Protein AF-A0A1F8TK81-F1 (afdb_monomer)

Radius of gyration: 17.91 Å; Cα contacts (8 Å, |Δi|>4): 181; chains: 1; bounding box: 62×27×40 Å

Nearest PDB structures (foldseek):
  2mj7-assembly1_A  TM=5.000E-01  e=1.122E-01  Homo sapiens
  2qre-assembly3_A  TM=4.067E-01  e=5.186E-02  Schizosaccharomyces pombe
  2qpv-assembly1_A  TM=3.458E-01  e=1.726E+00  Agrobacterium fabrum str. C58
  2idj-assembly1_C  TM=3.986E-01  e=9.663E+00  Rattus norvegicus

Solvent-accessible surface area (backbone atoms only — not comparable to full-atom values): 7593 Å² total; per-residue (Å²): 132,87,78,62,40,48,30,79,37,50,40,66,65,53,48,51,53,50,48,52,59,38,44,76,73,72,34,49,71,44,81,79,44,45,46,60,62,50,36,77,73,62,79,63,90,61,96,50,93,38,56,98,44,98,75,46,46,68,36,42,35,35,33,35,40,34,62,101,85,56,87,55,41,37,35,39,36,43,14,48,87,42,33,18,37,36,45,76,34,76,93,72,69,55,74,68,52,48,53,50,50,51,51,53,51,51,56,49,50,74,63,39,47,76,78,78,78,78,78,76,76,72,79,81,76,81,82,127

pLDDT: mean 80.68, std 15.53, range [39.69, 96.69]

Structure (mmCIF, N/CA/C/O backbone):
data_AF-A0A1F8TK81-F1
#
_entry.id   AF-A0A1F8TK81-F1
#
loop_
_atom_site.group_PDB
_atom_site.id
_atom_site.type_symbol
_atom_site.label_atom_id
_atom_site.label_alt_id
_atom_site.label_comp_id
_atom_site.label_asym_id
_atom_site.label_entity_id
_atom_site.label_seq_id
_atom_site.pdbx_PDB_ins_code
_atom_site.Cartn_x
_atom_site.Cartn_y
_atom_site.Cartn_z
_atom_site.occupancy
_atom_site.B_iso_or_equiv
_atom_site.auth_seq_id
_atom_site.auth_comp_id
_atom_site.auth_asym_id
_atom_site.auth_atom_id
_atom_site.pdbx_PDB_model_num
ATOM 1 N N . MET A 1 1 ? -2.476 20.360 1.435 1.00 52.88 1 MET A N 1
ATOM 2 C CA . MET A 1 1 ? -2.403 18.985 0.889 1.00 52.88 1 MET A CA 1
ATOM 3 C C . MET A 1 1 ? -1.255 18.270 1.589 1.00 52.88 1 MET A C 1
ATOM 5 O O . MET A 1 1 ? -0.160 18.801 1.548 1.00 52.88 1 MET A O 1
ATOM 9 N N . GLN A 1 2 ? -1.478 17.144 2.273 1.00 61.97 2 GLN A N 1
ATOM 10 C CA . GLN A 1 2 ? -0.381 16.399 2.917 1.00 61.97 2 GLN A CA 1
ATOM 11 C C . GLN A 1 2 ? 0.489 15.705 1.859 1.00 61.97 2 GLN A C 1
ATOM 13 O O . GLN A 1 2 ? -0.051 15.042 0.955 1.00 61.97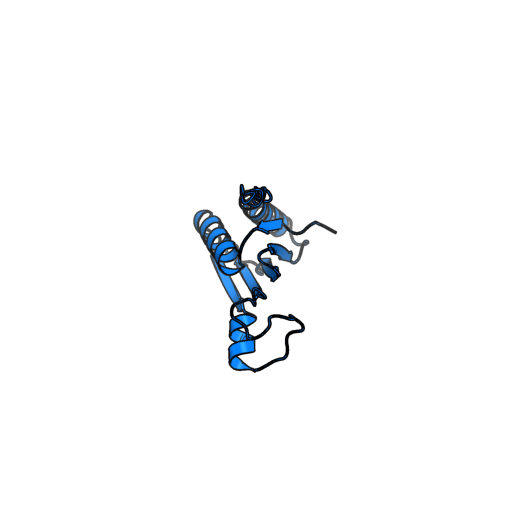 2 GLN A O 1
ATOM 18 N N . GLU A 1 3 ? 1.802 15.890 1.975 1.00 76.62 3 GLU A N 1
ATOM 19 C CA . GLU A 1 3 ? 2.808 15.379 1.045 1.00 76.62 3 GLU A CA 1
ATOM 20 C C . GLU A 1 3 ? 2.825 13.842 1.032 1.00 76.62 3 GLU A C 1
ATOM 22 O O . GLU A 1 3 ? 2.586 13.214 2.066 1.00 76.62 3 GLU A O 1
ATOM 27 N N . PRO A 1 4 ? 3.024 13.213 -0.140 1.00 81.88 4 PRO A N 1
ATOM 28 C CA . PRO A 1 4 ? 3.196 11.768 -0.206 1.00 81.88 4 PRO A CA 1
ATOM 29 C C . PRO A 1 4 ? 4.469 11.370 0.536 1.00 81.88 4 PRO A C 1
ATOM 31 O O . PRO A 1 4 ? 5.468 12.088 0.478 1.00 81.88 4 PRO A O 1
ATOM 34 N N . VAL A 1 5 ? 4.468 10.193 1.154 1.00 89.25 5 VAL A N 1
ATOM 35 C CA . VAL A 1 5 ? 5.733 9.608 1.595 1.00 89.25 5 VAL A CA 1
ATOM 36 C C . VAL A 1 5 ? 6.460 9.085 0.364 1.00 89.25 5 VAL A C 1
ATOM 38 O O . VAL A 1 5 ? 5.888 8.341 -0.433 1.00 89.25 5 VAL A O 1
ATOM 41 N N . VAL A 1 6 ? 7.706 9.519 0.190 1.00 90.81 6 VAL A N 1
ATOM 42 C CA . VAL A 1 6 ? 8.532 9.168 -0.964 1.00 90.81 6 VAL A CA 1
ATOM 43 C C . VAL A 1 6 ? 9.500 8.060 -0.573 1.00 90.81 6 VAL A C 1
ATOM 45 O O . VAL A 1 6 ? 10.249 8.191 0.393 1.00 90.81 6 VAL A O 1
ATOM 48 N N . ILE A 1 7 ? 9.494 6.981 -1.348 1.00 89.31 7 ILE A N 1
ATOM 49 C CA . ILE A 1 7 ? 10.469 5.897 -1.261 1.00 89.31 7 ILE A CA 1
ATOM 50 C C . ILE A 1 7 ? 11.216 5.835 -2.591 1.00 89.31 7 ILE A C 1
ATOM 52 O O . ILE A 1 7 ? 10.605 5.708 -3.651 1.00 89.31 7 ILE A O 1
ATOM 56 N N . TYR A 1 8 ? 12.543 5.919 -2.531 1.00 88.19 8 TYR A N 1
ATOM 57 C CA . TYR A 1 8 ? 13.406 5.685 -3.686 1.00 88.19 8 TYR A CA 1
ATOM 58 C C . TYR A 1 8 ? 13.523 4.177 -3.922 1.00 88.19 8 TYR A C 1
ATOM 60 O O . TYR A 1 8 ? 13.991 3.439 -3.052 1.00 88.19 8 TYR A O 1
ATOM 68 N N . GLY A 1 9 ? 13.054 3.737 -5.083 1.00 86.06 9 GLY A N 1
ATOM 69 C CA . GLY A 1 9 ? 12.949 2.347 -5.503 1.00 86.06 9 GLY A CA 1
ATOM 70 C C . GLY A 1 9 ? 11.602 2.015 -6.154 1.00 86.06 9 GLY A C 1
ATOM 71 O O . GLY A 1 9 ? 10.657 2.813 -6.167 1.00 86.06 9 GLY A O 1
ATOM 72 N N . GLY A 1 10 ? 11.523 0.793 -6.682 1.00 88.62 10 GLY A N 1
ATOM 73 C CA . GLY A 1 10 ? 10.333 0.264 -7.346 1.00 88.62 10 GLY A CA 1
ATOM 74 C C . GLY A 1 10 ? 9.143 0.025 -6.406 1.00 88.62 10 GLY A C 1
ATOM 75 O O . GLY A 1 10 ? 9.312 -0.233 -5.210 1.00 88.62 10 GLY A O 1
ATOM 76 N N . GLY A 1 11 ? 7.936 0.063 -6.978 1.00 89.31 11 GLY A N 1
ATOM 77 C CA . GLY A 1 11 ? 6.670 -0.054 -6.249 1.00 89.31 11 GLY A CA 1
ATOM 78 C C . GLY A 1 11 ? 6.508 -1.368 -5.497 1.00 89.31 11 GLY A C 1
ATOM 79 O O . GLY A 1 11 ? 6.117 -1.348 -4.336 1.00 89.31 11 GLY A O 1
ATOM 80 N N . GLU A 1 12 ? 6.890 -2.496 -6.100 1.00 91.06 12 GLU A N 1
ATOM 81 C CA . GLU A 1 12 ? 6.842 -3.809 -5.441 1.00 91.06 12 GLU A CA 1
ATOM 82 C C . GLU A 1 12 ? 7.671 -3.866 -4.158 1.00 91.06 12 GLU A C 1
ATOM 84 O O . GLU A 1 12 ? 7.173 -4.282 -3.116 1.00 91.06 12 GLU A O 1
ATOM 89 N N . ALA A 1 13 ? 8.922 -3.403 -4.202 1.00 90.50 13 ALA A N 1
ATOM 90 C CA . ALA A 1 13 ? 9.789 -3.410 -3.028 1.00 90.50 13 ALA A CA 1
ATOM 91 C C . ALA A 1 13 ? 9.227 -2.508 -1.916 1.00 90.50 13 ALA A C 1
ATOM 93 O O . ALA A 1 13 ? 9.239 -2.885 -0.743 1.00 90.50 13 ALA A O 1
ATOM 94 N N . ALA A 1 14 ? 8.694 -1.340 -2.288 1.00 92.62 14 ALA A N 1
ATOM 95 C CA . ALA A 1 14 ? 8.042 -0.424 -1.358 1.00 92.62 14 ALA A CA 1
ATOM 96 C C . ALA A 1 14 ? 6.780 -1.042 -0.729 1.00 92.62 14 ALA A C 1
ATOM 98 O O . ALA A 1 14 ? 6.615 -1.003 0.490 1.00 92.62 14 ALA A O 1
ATOM 99 N N . VAL A 1 15 ? 5.916 -1.657 -1.539 1.00 94.44 15 VAL A N 1
ATOM 100 C CA . VAL A 1 15 ? 4.682 -2.311 -1.084 1.00 94.44 15 VAL A CA 1
ATOM 101 C C . VAL A 1 15 ? 4.980 -3.532 -0.221 1.00 94.44 15 VAL A C 1
ATOM 103 O O . VAL A 1 15 ? 4.318 -3.716 0.798 1.00 94.44 15 VAL A O 1
ATOM 106 N N . GLN A 1 16 ? 5.989 -4.331 -0.563 1.00 94.69 16 GLN A N 1
ATOM 107 C CA . GLN A 1 16 ? 6.400 -5.486 0.232 1.00 94.69 16 GLN A CA 1
ATOM 108 C C . GLN A 1 16 ? 6.919 -5.063 1.609 1.00 94.69 16 GLN A C 1
ATOM 110 O O . GLN A 1 16 ? 6.526 -5.643 2.625 1.00 94.69 16 GLN A O 1
ATOM 115 N N . ALA A 1 17 ? 7.771 -4.034 1.659 1.00 93.88 17 ALA A N 1
ATOM 116 C CA . ALA A 1 17 ? 8.285 -3.492 2.913 1.00 93.88 17 ALA A CA 1
ATOM 117 C C . ALA A 1 17 ? 7.152 -2.930 3.783 1.00 93.88 17 ALA A C 1
ATOM 119 O O . ALA A 1 17 ? 7.086 -3.225 4.976 1.00 93.88 17 ALA A O 1
ATOM 120 N N . LEU A 1 18 ? 6.227 -2.187 3.170 1.00 95.19 18 LEU A N 1
ATOM 121 C CA . LEU A 1 18 ? 5.065 -1.632 3.855 1.00 95.19 18 LEU A CA 1
ATOM 122 C C . LEU A 1 18 ? 4.137 -2.712 4.404 1.00 95.19 18 LEU A C 1
ATOM 124 O O . LEU A 1 18 ? 3.803 -2.687 5.584 1.00 95.19 18 LEU A O 1
ATOM 128 N N . THR A 1 19 ? 3.763 -3.675 3.568 1.00 95.81 19 THR A N 1
ATOM 129 C CA . THR A 1 19 ? 2.897 -4.797 3.952 1.00 95.81 19 THR A CA 1
ATOM 130 C C . THR A 1 19 ? 3.516 -5.576 5.107 1.00 95.81 19 THR A C 1
ATOM 132 O O . THR A 1 19 ? 2.847 -5.867 6.091 1.00 95.81 19 THR A O 1
ATOM 135 N N . SER A 1 20 ? 4.822 -5.843 5.038 1.00 95.62 20 SER A N 1
ATOM 136 C CA . SER A 1 20 ? 5.540 -6.546 6.104 1.00 95.62 20 SER A CA 1
ATOM 137 C C . SER A 1 20 ? 5.539 -5.763 7.420 1.00 95.62 20 SER A C 1
ATOM 139 O O . SER A 1 20 ? 5.293 -6.349 8.471 1.00 95.62 20 SER A O 1
ATOM 141 N N . ALA A 1 21 ? 5.792 -4.451 7.375 1.00 95.06 21 ALA A N 1
ATOM 142 C CA . ALA A 1 21 ? 5.808 -3.600 8.564 1.00 95.06 21 ALA A CA 1
ATOM 143 C C . ALA A 1 21 ? 4.419 -3.472 9.212 1.00 95.06 21 ALA A C 1
ATOM 145 O O . ALA A 1 21 ? 4.305 -3.505 10.434 1.00 95.06 21 ALA A O 1
ATOM 146 N N . LEU A 1 22 ? 3.366 -3.367 8.400 1.00 94.81 22 LEU A N 1
ATOM 147 C CA . LEU A 1 22 ? 1.983 -3.288 8.868 1.00 94.81 22 LEU A CA 1
ATOM 148 C C . LEU A 1 22 ? 1.491 -4.620 9.447 1.00 94.81 22 LEU A C 1
ATOM 150 O O . LEU A 1 22 ? 0.944 -4.638 10.547 1.00 94.81 22 LEU A O 1
ATOM 154 N N . ASN A 1 23 ? 1.772 -5.743 8.783 1.00 94.94 23 ASN A N 1
ATOM 155 C CA . ASN A 1 23 ? 1.411 -7.068 9.293 1.00 94.94 23 ASN A CA 1
ATOM 156 C C . ASN A 1 23 ? 2.084 -7.364 10.647 1.00 94.94 23 ASN A C 1
ATOM 158 O O . ASN A 1 23 ? 1.473 -7.973 11.520 1.00 94.94 23 ASN A O 1
ATOM 162 N N . GLN A 1 24 ? 3.321 -6.894 10.865 1.00 94.94 24 GLN A N 1
ATOM 163 C CA . GLN A 1 24 ? 4.005 -7.001 12.165 1.00 94.94 24 GLN A CA 1
ATOM 164 C C . GLN A 1 24 ? 3.312 -6.207 13.285 1.00 94.94 24 GLN A C 1
ATOM 166 O O . GLN A 1 24 ? 3.498 -6.520 14.457 1.00 94.94 24 GLN A O 1
ATOM 171 N N . GLN A 1 25 ? 2.508 -5.201 12.936 1.00 93.50 25 GLN A N 1
ATOM 172 C CA . GLN A 1 25 ? 1.682 -4.423 13.864 1.00 93.50 25 GLN A CA 1
ATOM 173 C C . GLN A 1 25 ? 0.267 -5.007 14.021 1.00 93.50 25 GLN A C 1
ATOM 175 O O . GLN A 1 25 ? -0.575 -4.389 14.666 1.00 93.50 25 GLN A O 1
ATOM 180 N N . GLY A 1 26 ? -0.006 -6.176 13.429 1.00 93.56 26 GLY A N 1
ATOM 181 C CA . GLY A 1 26 ? -1.327 -6.810 13.435 1.00 93.56 26 GLY A CA 1
ATOM 182 C C . GLY A 1 26 ? -2.313 -6.219 12.425 1.00 93.56 26 GLY A C 1
ATOM 183 O O . GLY A 1 26 ? -3.471 -6.618 12.410 1.00 93.56 26 GLY A O 1
ATOM 184 N N . VAL A 1 27 ? -1.878 -5.292 11.567 1.00 94.25 27 VAL A N 1
ATOM 185 C CA . VAL A 1 27 ? -2.735 -4.697 10.534 1.00 94.25 27 VAL A CA 1
ATOM 186 C C . VAL A 1 27 ? -2.877 -5.670 9.372 1.00 94.25 27 VAL A C 1
ATOM 188 O O . VAL A 1 27 ? -1.875 -6.089 8.797 1.00 94.25 27 VAL A O 1
ATOM 191 N N . HIS A 1 28 ? -4.110 -5.987 8.979 1.00 94.25 28 HIS A N 1
ATOM 192 C CA . HIS A 1 28 ? -4.361 -6.830 7.814 1.00 94.25 28 HIS A CA 1
ATOM 193 C C . HIS A 1 28 ? -4.347 -5.992 6.529 1.00 94.25 28 HIS A C 1
ATOM 195 O O . HIS A 1 28 ? -5.143 -5.064 6.371 1.00 94.25 28 HIS A O 1
ATOM 201 N N . VAL A 1 29 ? -3.442 -6.318 5.600 1.00 95.31 29 VAL A N 1
ATOM 202 C CA . VAL A 1 29 ? -3.264 -5.585 4.337 1.00 95.31 29 VAL A CA 1
ATOM 203 C C . VAL A 1 29 ? -3.612 -6.467 3.140 1.00 95.31 29 VAL A C 1
ATOM 205 O O . VAL A 1 29 ? -3.005 -7.515 2.931 1.00 95.31 29 VAL A O 1
ATOM 208 N N . LEU A 1 30 ? -4.544 -6.003 2.308 1.00 94.81 30 LEU A N 1
ATOM 209 C CA . LEU A 1 30 ? -4.970 -6.666 1.075 1.00 94.81 30 LEU A CA 1
ATOM 210 C C . LEU A 1 30 ? -4.598 -5.822 -0.149 1.00 94.81 30 LEU A C 1
ATOM 212 O O . LEU A 1 30 ? -4.940 -4.645 -0.213 1.00 94.81 30 LEU A O 1
ATOM 216 N N . ARG A 1 31 ? -3.957 -6.416 -1.162 1.00 94.94 31 ARG A N 1
ATOM 217 C CA . ARG A 1 31 ? -3.785 -5.774 -2.476 1.00 94.94 31 ARG A CA 1
ATOM 218 C C . ARG A 1 31 ? -5.089 -5.901 -3.264 1.00 94.94 31 ARG A C 1
ATOM 220 O O . ARG A 1 31 ? -5.480 -7.009 -3.612 1.00 94.94 31 ARG A O 1
ATOM 227 N N . SER A 1 32 ? -5.751 -4.777 -3.535 1.00 92.56 32 SER A N 1
ATOM 228 C CA . SER A 1 32 ? -7.040 -4.749 -4.242 1.00 92.56 32 SER A CA 1
ATOM 229 C C . SER A 1 32 ? -6.918 -4.398 -5.722 1.00 92.56 32 SER A C 1
ATOM 231 O O . SER A 1 32 ? -7.801 -4.747 -6.499 1.00 92.56 32 SER A O 1
ATOM 233 N N . PHE A 1 33 ? -5.835 -3.726 -6.124 1.00 90.56 33 PHE A N 1
ATOM 234 C CA . PHE A 1 33 ? -5.582 -3.379 -7.521 1.00 90.56 33 PHE A CA 1
ATOM 235 C C . PHE A 1 33 ? -4.085 -3.289 -7.822 1.00 90.56 33 PHE A C 1
ATOM 237 O O . PHE A 1 33 ? -3.301 -2.829 -6.988 1.00 90.56 33 PHE A O 1
ATOM 244 N N . ASP A 1 34 ? -3.712 -3.681 -9.039 1.00 83.38 34 ASP A N 1
ATOM 245 C CA . ASP A 1 34 ? -2.367 -3.549 -9.592 1.00 83.38 34 ASP A CA 1
ATOM 246 C C . ASP A 1 34 ? -2.449 -3.214 -11.085 1.00 83.38 34 ASP A C 1
ATOM 248 O O . ASP A 1 34 ? -2.870 -4.039 -11.898 1.00 83.38 34 ASP A O 1
ATOM 252 N N . LEU A 1 35 ? -2.024 -2.004 -11.451 1.00 77.31 35 LEU A N 1
ATOM 253 C CA . LEU A 1 35 ? -2.068 -1.523 -12.829 1.00 77.31 35 LEU A CA 1
ATOM 254 C C . LEU A 1 35 ? -1.235 -2.380 -13.781 1.00 77.31 35 LEU A C 1
ATOM 256 O O . LEU A 1 35 ? -1.622 -2.544 -14.929 1.00 77.31 35 LEU A O 1
ATOM 260 N N . ARG A 1 36 ? -0.103 -2.939 -13.338 1.00 77.81 36 ARG A N 1
ATOM 261 C CA . ARG A 1 36 ? 0.709 -3.783 -14.224 1.00 77.81 36 ARG A CA 1
ATOM 262 C C . ARG A 1 36 ? -0.024 -5.071 -14.566 1.00 77.81 36 ARG A C 1
ATOM 264 O O . ARG A 1 36 ? 0.014 -5.490 -15.716 1.00 77.81 36 ARG A O 1
ATOM 271 N N . GLN A 1 37 ? -0.711 -5.665 -13.590 1.00 74.88 37 GLN A N 1
ATOM 272 C CA . GLN A 1 37 ? -1.546 -6.842 -13.836 1.00 74.88 37 GLN A CA 1
ATOM 273 C C . GLN A 1 37 ? -2.763 -6.496 -14.701 1.00 74.88 37 GLN A C 1
ATOM 275 O O . GLN A 1 37 ? -3.093 -7.260 -15.602 1.00 74.88 37 GLN A O 1
ATOM 280 N N . ALA A 1 38 ? -3.393 -5.339 -14.468 1.00 73.62 38 ALA A N 1
ATOM 281 C CA . ALA A 1 38 ? -4.536 -4.882 -15.255 1.00 73.62 38 ALA A CA 1
ATOM 282 C C . ALA A 1 38 ? -4.162 -4.591 -16.719 1.00 73.62 38 ALA A C 1
ATOM 284 O O . ALA A 1 38 ? -4.824 -5.098 -17.617 1.00 73.62 38 ALA A O 1
ATOM 285 N N . ILE A 1 39 ? -3.073 -3.856 -16.978 1.00 71.25 39 ILE A N 1
ATOM 286 C CA . ILE A 1 39 ? -2.595 -3.588 -18.346 1.00 71.25 39 ILE A CA 1
ATOM 287 C C . ILE A 1 39 ? -2.193 -4.890 -19.040 1.00 71.25 39 ILE A C 1
ATOM 289 O O . ILE A 1 39 ? -2.582 -5.102 -20.182 1.00 71.25 39 ILE A O 1
ATOM 293 N N . ALA A 1 40 ? -1.484 -5.796 -18.356 1.00 69.38 40 ALA A N 1
ATOM 294 C CA . ALA A 1 40 ? -1.137 -7.101 -18.927 1.00 69.38 40 ALA A CA 1
ATOM 295 C C . ALA A 1 40 ? -2.368 -7.937 -19.327 1.00 69.38 40 ALA A C 1
ATOM 297 O O . ALA A 1 40 ? -2.250 -8.835 -20.155 1.00 69.38 40 ALA A O 1
ATOM 298 N N . ALA A 1 41 ? -3.536 -7.656 -18.742 1.00 67.50 41 ALA A N 1
ATOM 299 C CA . ALA A 1 41 ? -4.797 -8.297 -19.089 1.00 67.50 41 ALA A CA 1
ATOM 300 C C . ALA A 1 41 ? -5.602 -7.547 -20.172 1.00 67.50 41 ALA A C 1
ATOM 302 O O . ALA A 1 41 ? -6.530 -8.138 -20.726 1.00 67.50 41 ALA A O 1
ATOM 303 N N . HIS A 1 42 ? -5.289 -6.275 -20.464 1.00 62.38 42 HIS A N 1
ATOM 304 C CA . HIS A 1 42 ? -6.169 -5.384 -21.236 1.00 62.38 42 HIS A CA 1
ATOM 305 C C . HIS A 1 42 ? -5.494 -4.510 -22.315 1.00 62.38 42 HIS A C 1
ATOM 307 O O . HIS A 1 42 ? -6.211 -3.763 -22.973 1.00 62.38 42 HIS A O 1
ATOM 313 N N . ASP A 1 43 ? -4.178 -4.617 -22.546 1.00 58.03 43 ASP A N 1
ATOM 314 C CA . ASP A 1 43 ? -3.437 -3.913 -23.619 1.00 58.03 43 ASP A CA 1
ATOM 315 C C . ASP A 1 43 ? -3.745 -2.396 -23.712 1.00 58.03 43 ASP A C 1
ATOM 317 O O . ASP A 1 43 ? -3.906 -1.833 -24.794 1.00 58.03 43 ASP A O 1
ATOM 321 N N . GLU A 1 44 ? -3.849 -1.705 -22.571 1.00 60.62 44 GLU A N 1
ATOM 322 C CA . GLU A 1 44 ? -4.113 -0.259 -22.541 1.00 60.62 44 GLU A CA 1
ATOM 323 C C . GLU A 1 44 ? -2.837 0.590 -22.690 1.00 60.62 44 GLU A C 1
ATOM 325 O O . GLU A 1 44 ? -1.792 0.300 -22.101 1.00 60.62 44 GLU A O 1
ATOM 330 N N . GLU A 1 45 ? -2.947 1.698 -23.434 1.00 58.34 45 GLU A N 1
ATOM 331 C CA . GLU A 1 45 ? -1.873 2.673 -23.649 1.00 58.34 45 GLU A CA 1
ATOM 332 C C . GLU A 1 45 ? -1.600 3.501 -22.382 1.00 58.34 45 GLU A C 1
ATOM 334 O O . GLU A 1 45 ? -2.412 4.306 -21.927 1.00 58.34 45 GLU A O 1
ATOM 339 N N . CYS A 1 46 ? -0.410 3.327 -21.809 1.00 62.81 46 CYS A N 1
ATOM 340 C CA . CYS A 1 46 ? 0.132 4.200 -20.774 1.00 62.81 46 CYS A CA 1
ATOM 341 C C . CYS A 1 46 ? 1.068 5.238 -21.413 1.00 62.81 46 CYS A C 1
ATOM 343 O O . CYS A 1 46 ? 2.020 4.855 -22.089 1.00 62.81 46 CYS A O 1
ATOM 345 N N . ASP A 1 47 ? 0.897 6.530 -21.098 1.00 68.44 47 ASP A N 1
ATOM 346 C CA . ASP A 1 47 ? 1.738 7.658 -21.571 1.00 68.44 47 ASP A CA 1
ATOM 347 C C . ASP A 1 47 ? 3.208 7.628 -21.079 1.00 68.44 47 ASP A C 1
ATOM 349 O O . ASP A 1 47 ? 3.934 8.629 -21.093 1.00 68.44 47 ASP A O 1
ATOM 353 N N . CYS A 1 48 ? 3.681 6.491 -20.571 1.00 69.75 48 CYS A N 1
ATOM 354 C CA . CYS A 1 48 ? 5.077 6.315 -20.216 1.00 69.75 48 CYS A CA 1
ATOM 355 C C . CYS A 1 48 ? 5.910 6.150 -21.499 1.00 69.75 48 CYS A C 1
ATOM 357 O O . CYS A 1 48 ? 5.680 5.204 -22.248 1.00 69.75 48 CYS A O 1
ATOM 359 N N . PRO A 1 49 ? 6.946 6.978 -21.738 1.00 70.62 49 PRO A N 1
ATOM 360 C CA . PRO A 1 49 ? 7.767 6.871 -22.950 1.00 70.62 49 PRO A CA 1
ATOM 361 C C . PRO A 1 49 ? 8.561 5.558 -23.023 1.00 70.62 49 PRO A C 1
ATOM 363 O O . PRO A 1 49 ? 9.064 5.194 -24.079 1.00 70.62 49 PRO A O 1
ATOM 366 N N . TYR A 1 50 ? 8.680 4.853 -21.895 1.00 74.50 50 TYR A N 1
ATOM 367 C CA . TYR A 1 50 ? 9.325 3.549 -21.796 1.00 74.50 50 TYR A CA 1
ATOM 368 C C . TYR A 1 50 ? 8.320 2.395 -21.732 1.00 74.50 50 TYR A C 1
ATOM 370 O O . TYR A 1 50 ? 8.745 1.263 -21.495 1.00 74.50 50 TYR A O 1
ATOM 378 N N . HIS A 1 51 ? 7.015 2.652 -21.878 1.00 72.19 51 HIS A N 1
ATOM 379 C CA . HIS A 1 51 ? 5.978 1.630 -21.763 1.00 72.19 51 HIS A CA 1
ATOM 380 C C . HIS A 1 51 ? 6.243 0.444 -22.702 1.00 72.19 51 HIS A C 1
ATOM 382 O O . HIS A 1 51 ? 6.736 0.620 -23.812 1.00 72.19 51 HIS A O 1
ATOM 388 N N . GLY A 1 52 ? 5.992 -0.776 -22.221 1.00 66.00 52 GLY A N 1
ATOM 389 C CA . GLY A 1 52 ? 6.292 -2.010 -22.958 1.00 66.00 52 GLY A CA 1
ATOM 390 C C . GLY A 1 52 ? 7.779 -2.397 -23.035 1.00 66.00 52 GLY A C 1
ATOM 391 O O . GLY A 1 52 ? 8.089 -3.500 -23.475 1.00 66.00 52 GLY A O 1
ATOM 392 N N . SER A 1 53 ? 8.709 -1.548 -22.577 1.00 75.69 53 SER A N 1
ATOM 393 C CA . SER A 1 53 ? 10.141 -1.877 -22.510 1.00 75.69 53 SER A CA 1
ATOM 394 C C . SER A 1 53 ? 10.578 -2.341 -21.118 1.00 75.69 53 SER A C 1
ATOM 396 O O . SER A 1 53 ? 9.919 -2.072 -20.110 1.00 75.69 53 SER A O 1
ATOM 398 N N . ILE A 1 54 ? 11.770 -2.941 -21.045 1.00 68.25 54 ILE A N 1
ATOM 399 C CA . ILE A 1 54 ? 12.432 -3.304 -19.780 1.00 68.25 54 ILE A CA 1
ATOM 400 C C . ILE A 1 54 ? 12.716 -2.096 -18.867 1.00 68.25 54 ILE A C 1
ATOM 402 O O . ILE A 1 54 ? 12.984 -2.272 -17.683 1.00 68.25 54 ILE A O 1
ATOM 406 N N . HIS A 1 55 ? 12.651 -0.872 -19.402 1.00 72.69 55 HIS A N 1
ATOM 407 C CA . HIS A 1 55 ? 12.875 0.369 -18.661 1.00 72.69 55 HIS A CA 1
ATOM 408 C C . HIS A 1 55 ? 11.580 0.954 -18.068 1.00 72.69 55 HIS A C 1
ATOM 410 O O . HIS A 1 55 ? 11.622 1.966 -17.364 1.00 72.69 55 HIS A O 1
ATOM 416 N N . CYS A 1 56 ? 10.414 0.343 -18.322 1.00 77.00 56 CYS A N 1
ATOM 417 C CA . CYS A 1 56 ? 9.149 0.799 -17.754 1.00 77.00 56 CYS A CA 1
ATOM 418 C C . CYS A 1 56 ? 9.053 0.488 -16.254 1.00 77.00 56 CYS A C 1
ATOM 420 O O . CYS A 1 56 ? 8.798 -0.641 -15.831 1.00 77.00 56 CYS A O 1
ATOM 422 N N . THR A 1 57 ? 9.149 1.522 -15.424 1.00 79.12 57 THR A N 1
ATOM 423 C CA . THR A 1 57 ? 8.976 1.402 -13.966 1.00 79.12 57 THR A CA 1
ATOM 424 C C . THR A 1 57 ? 7.587 1.829 -13.482 1.00 79.12 57 THR A C 1
ATOM 426 O O . THR A 1 57 ? 7.336 1.834 -12.279 1.00 79.12 57 THR A O 1
ATOM 429 N N . CYS A 1 58 ? 6.666 2.154 -14.400 1.00 83.12 58 CYS A N 1
ATOM 430 C CA . CYS A 1 58 ? 5.312 2.587 -14.060 1.00 83.12 58 CYS A CA 1
ATOM 431 C C . CYS A 1 58 ? 4.539 1.487 -13.336 1.00 83.12 58 CYS A C 1
ATOM 433 O O . CYS A 1 58 ? 4.419 0.361 -13.827 1.00 83.12 58 CYS A O 1
ATOM 435 N N . GLN A 1 59 ? 4.014 1.832 -12.163 1.00 86.44 59 GLN A N 1
ATOM 436 C CA . GLN A 1 59 ? 3.169 0.955 -11.368 1.00 86.44 59 GLN A CA 1
ATOM 437 C C . GLN A 1 59 ? 2.181 1.788 -10.555 1.00 86.44 59 GLN A C 1
ATOM 439 O O . GLN A 1 59 ? 2.535 2.835 -10.015 1.00 86.44 59 GLN A O 1
ATOM 444 N N . TYR A 1 60 ? 0.948 1.305 -10.450 1.00 89.94 60 TYR A N 1
ATOM 445 C CA . TYR A 1 60 ? -0.041 1.843 -9.530 1.00 89.94 60 TYR A CA 1
ATOM 446 C C . TYR A 1 60 ? -0.682 0.681 -8.784 1.00 89.94 60 TYR A C 1
ATOM 448 O O . TYR A 1 60 ? -1.364 -0.144 -9.387 1.00 89.94 60 TYR A O 1
ATOM 456 N N . ILE A 1 61 ? -0.411 0.594 -7.487 1.00 94.62 61 ILE A N 1
ATOM 457 C CA . ILE A 1 61 ? -0.966 -0.432 -6.606 1.00 94.62 61 ILE A CA 1
ATOM 458 C C . ILE A 1 61 ? -1.911 0.235 -5.616 1.00 94.62 61 ILE A C 1
ATOM 460 O O . ILE A 1 61 ? -1.592 1.281 -5.045 1.00 94.62 61 ILE A O 1
ATOM 464 N N . VAL A 1 62 ? -3.051 -0.408 -5.380 1.00 95.31 62 VAL A N 1
ATOM 465 C CA . VAL A 1 62 ? -3.969 -0.064 -4.296 1.00 95.31 62 VAL A CA 1
ATOM 466 C C . VAL A 1 62 ? -3.940 -1.176 -3.258 1.00 95.31 62 VAL A C 1
ATOM 468 O O . VAL A 1 62 ? -4.118 -2.355 -3.575 1.00 95.31 62 VAL A O 1
ATOM 471 N N . LEU A 1 63 ? -3.710 -0.783 -2.011 1.00 96.69 63 LEU A N 1
ATOM 472 C CA . LEU A 1 63 ? -3.811 -1.632 -0.836 1.00 96.69 63 LEU A CA 1
ATOM 473 C C . LEU A 1 63 ? -4.995 -1.177 0.016 1.00 96.69 63 LEU A C 1
ATOM 475 O O . LEU A 1 63 ? -5.304 0.013 0.090 1.00 96.69 63 LEU A O 1
ATOM 479 N N . LEU A 1 64 ? -5.616 -2.126 0.697 1.00 95.31 64 LEU A N 1
ATOM 480 C CA . LEU A 1 64 ? -6.632 -1.919 1.715 1.00 95.31 64 LEU A CA 1
ATOM 481 C C . LEU A 1 64 ? -6.040 -2.372 3.046 1.00 95.31 64 LEU A C 1
ATOM 483 O O . LEU A 1 64 ? -5.673 -3.536 3.186 1.00 95.31 64 LEU A O 1
ATOM 487 N N . ALA A 1 65 ? -5.913 -1.449 3.992 1.00 95.00 65 ALA A N 1
ATOM 488 C CA . ALA A 1 65 ? -5.468 -1.725 5.350 1.00 95.00 65 ALA A CA 1
ATOM 489 C C . ALA A 1 65 ? -6.681 -1.735 6.282 1.00 95.00 65 ALA A C 1
ATOM 491 O O . ALA A 1 65 ? -7.410 -0.742 6.357 1.00 95.00 65 ALA A O 1
ATOM 492 N N . TYR A 1 66 ? -6.884 -2.850 6.972 1.00 92.81 66 TYR A N 1
ATOM 493 C CA . TYR A 1 66 ? -8.009 -3.074 7.871 1.00 92.81 66 TYR A CA 1
ATOM 494 C C . TYR A 1 66 ? -7.563 -2.984 9.330 1.00 92.81 66 TYR A C 1
ATOM 496 O O . TYR A 1 66 ? -6.506 -3.511 9.692 1.00 92.81 66 TYR A O 1
ATOM 504 N N . ASP A 1 67 ? -8.395 -2.338 10.145 1.00 84.56 67 ASP A N 1
ATOM 505 C CA . ASP A 1 67 ? -8.500 -2.628 11.573 1.00 84.56 67 ASP A CA 1
ATOM 506 C C . ASP A 1 67 ? -9.691 -3.577 11.805 1.00 84.56 67 ASP A C 1
ATOM 508 O O . ASP A 1 67 ? -10.467 -3.824 10.880 1.00 84.56 67 ASP A O 1
ATOM 512 N N . ASP A 1 68 ? -9.790 -4.147 13.007 1.00 74.50 68 ASP A N 1
ATOM 513 C CA . ASP A 1 68 ? -10.597 -5.335 13.326 1.00 74.50 68 ASP A CA 1
ATOM 514 C C . ASP A 1 68 ? -12.091 -5.303 12.932 1.00 74.50 68 ASP A C 1
ATOM 516 O O . ASP A 1 68 ? -12.698 -6.363 13.009 1.00 74.50 68 ASP A O 1
ATOM 520 N N . ASP A 1 69 ? -12.699 -4.175 12.514 1.00 63.4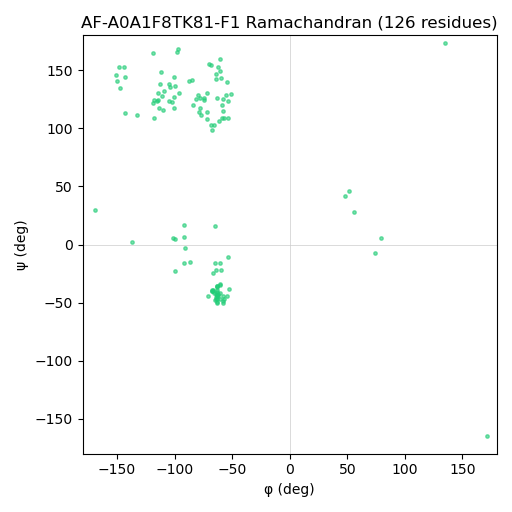1 69 ASP A N 1
ATOM 521 C CA . ASP A 1 69 ? -14.090 -4.170 11.998 1.00 63.41 69 ASP A CA 1
ATOM 522 C C . ASP A 1 69 ? -14.556 -2.855 11.306 1.00 63.41 69 ASP A C 1
ATOM 524 O O . ASP A 1 69 ? -15.742 -2.510 11.334 1.00 63.41 69 ASP A O 1
ATOM 528 N N . SER A 1 70 ? -13.666 -2.070 10.679 1.00 72.38 70 SER A N 1
ATOM 529 C CA . SER A 1 70 ? -14.064 -0.826 9.984 1.00 72.38 70 SER A CA 1
ATOM 530 C C . SER A 1 70 ? -13.770 -0.806 8.481 1.00 72.38 70 SER A C 1
ATOM 532 O O . SER A 1 70 ? -13.015 -1.620 7.946 1.00 72.38 70 SER A O 1
ATOM 534 N N . ASP A 1 71 ? -14.387 0.154 7.777 1.00 85.00 71 ASP A N 1
ATOM 535 C CA . ASP A 1 71 ? -14.056 0.440 6.380 1.00 85.00 71 ASP A CA 1
ATOM 536 C C . ASP A 1 71 ? -12.539 0.626 6.234 1.00 85.00 71 ASP A C 1
ATOM 538 O O . ASP A 1 71 ? -11.969 1.473 6.942 1.00 85.00 71 ASP A O 1
ATOM 542 N N . PRO A 1 72 ? -11.884 -0.052 5.275 1.00 91.69 72 PRO A N 1
ATOM 543 C CA . PRO A 1 72 ? -10.437 -0.021 5.173 1.00 91.69 72 PRO A CA 1
ATOM 544 C C . PRO A 1 72 ? -9.922 1.393 4.909 1.00 91.69 72 PRO A C 1
ATOM 546 O O . PRO A 1 72 ? -10.578 2.241 4.288 1.00 91.69 72 PRO A O 1
ATOM 549 N N . VAL A 1 73 ? -8.692 1.637 5.346 1.0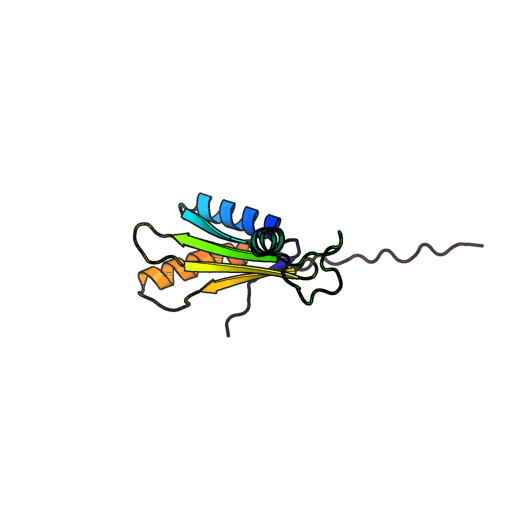0 93.06 73 VAL A N 1
ATOM 550 C CA . VAL A 1 73 ? -7.898 2.742 4.820 1.00 93.06 73 VAL A CA 1
ATOM 551 C C . VAL A 1 73 ? -7.271 2.278 3.515 1.00 93.06 73 VAL A C 1
ATOM 553 O O . VAL A 1 73 ? -6.576 1.267 3.451 1.00 93.06 73 VAL A O 1
ATOM 556 N N . VAL A 1 74 ? -7.502 3.046 2.460 1.00 94.19 74 VAL A N 1
ATOM 557 C CA . VAL A 1 74 ? -6.882 2.845 1.159 1.00 94.19 74 VAL A CA 1
ATOM 558 C C . VAL A 1 74 ? -5.471 3.419 1.193 1.00 94.19 74 VAL A C 1
ATOM 560 O O . VAL A 1 74 ? -5.278 4.588 1.532 1.00 94.19 74 VAL A O 1
ATOM 563 N N . ILE A 1 75 ? -4.488 2.621 0.792 1.00 95.44 75 ILE A N 1
ATOM 564 C CA . ILE A 1 75 ? -3.117 3.069 0.566 1.00 95.44 75 ILE A CA 1
ATOM 565 C C . ILE A 1 75 ? -2.809 2.933 -0.919 1.00 95.44 75 ILE A C 1
ATOM 567 O O . ILE A 1 75 ? -2.933 1.852 -1.486 1.00 95.44 75 ILE A O 1
ATOM 571 N N . THR A 1 76 ? -2.395 4.019 -1.561 1.00 94.69 76 THR A N 1
ATOM 572 C CA . THR A 1 76 ? -1.971 3.999 -2.963 1.00 94.69 76 THR A CA 1
ATOM 573 C C . THR A 1 76 ? -0.456 4.076 -3.048 1.00 94.69 76 THR A C 1
ATOM 575 O O . THR A 1 76 ? 0.170 4.867 -2.340 1.00 94.69 76 THR A O 1
ATOM 578 N N . ALA A 1 77 ? 0.127 3.249 -3.911 1.00 94.56 77 ALA A N 1
ATOM 579 C CA . ALA A 1 77 ? 1.535 3.276 -4.271 1.00 94.56 77 ALA A CA 1
ATOM 580 C C . ALA A 1 77 ? 1.648 3.583 -5.761 1.00 94.56 77 ALA A C 1
ATOM 582 O O . ALA A 1 77 ? 1.303 2.754 -6.600 1.00 94.56 77 ALA A O 1
ATOM 583 N N . HIS A 1 78 ? 2.107 4.790 -6.079 1.00 91.81 78 HIS A N 1
ATOM 584 C CA . HIS A 1 78 ? 2.322 5.222 -7.453 1.00 91.81 78 HIS A CA 1
ATOM 585 C C . HIS A 1 78 ? 3.819 5.342 -7.721 1.00 91.81 78 HIS A C 1
ATOM 587 O O . HIS A 1 78 ? 4.491 6.182 -7.120 1.00 91.81 78 HIS A O 1
ATOM 593 N N . THR A 1 79 ? 4.329 4.512 -8.625 1.00 90.56 79 THR A N 1
ATOM 594 C CA . THR A 1 79 ? 5.743 4.470 -8.993 1.00 90.56 79 THR A CA 1
ATOM 595 C C . THR A 1 79 ? 5.961 5.024 -10.387 1.00 90.56 79 THR A C 1
ATOM 597 O O . THR A 1 79 ? 5.291 4.622 -11.340 1.00 90.56 79 THR A O 1
ATOM 600 N N . ARG A 1 80 ? 6.947 5.914 -10.510 1.00 86.12 80 ARG A N 1
ATOM 601 C CA . ARG A 1 80 ? 7.461 6.412 -11.787 1.00 86.12 80 ARG A CA 1
ATOM 602 C C . ARG A 1 80 ? 8.949 6.716 -11.651 1.00 86.12 80 ARG A C 1
ATOM 604 O O . ARG A 1 80 ? 9.341 7.359 -10.685 1.00 86.12 80 ARG A O 1
ATOM 611 N N . ALA A 1 81 ? 9.753 6.286 -12.625 1.00 84.25 81 ALA A N 1
ATOM 612 C CA . ALA A 1 81 ? 11.200 6.529 -12.657 1.00 84.25 81 ALA A CA 1
ATOM 613 C C . ALA A 1 81 ? 11.910 6.118 -11.347 1.00 84.25 81 ALA A C 1
ATOM 615 O O . ALA A 1 81 ? 12.682 6.890 -10.788 1.00 84.25 81 ALA A O 1
ATOM 616 N N . ASP A 1 82 ? 11.582 4.924 -10.837 1.00 86.06 82 ASP A N 1
ATOM 617 C CA . ASP A 1 82 ? 12.097 4.378 -9.567 1.00 86.06 82 ASP A CA 1
ATOM 618 C C . ASP A 1 82 ? 11.871 5.270 -8.340 1.00 86.06 82 ASP A C 1
ATOM 620 O O . ASP A 1 82 ? 12.598 5.210 -7.349 1.00 86.06 82 ASP A O 1
ATOM 624 N N . VAL A 1 83 ? 10.824 6.087 -8.375 1.00 89.12 83 VAL A N 1
ATOM 625 C CA . VAL A 1 83 ? 10.332 6.823 -7.216 1.00 89.12 83 VAL A CA 1
ATOM 626 C C . VAL A 1 83 ? 8.910 6.373 -6.943 1.00 89.12 83 VAL A C 1
ATOM 628 O O . VAL A 1 83 ? 8.039 6.490 -7.804 1.00 89.12 83 VAL A O 1
ATOM 631 N N . THR A 1 84 ? 8.676 5.856 -5.740 1.00 92.31 84 THR A N 1
ATOM 632 C CA . THR A 1 84 ? 7.361 5.411 -5.283 1.00 92.31 84 THR A CA 1
ATOM 633 C C . THR A 1 84 ? 6.774 6.420 -4.307 1.00 92.31 84 THR A C 1
ATOM 635 O O . THR A 1 84 ? 7.362 6.727 -3.270 1.00 92.31 84 THR A O 1
ATOM 638 N N . HIS A 1 85 ? 5.587 6.918 -4.631 1.00 92.38 85 HIS A 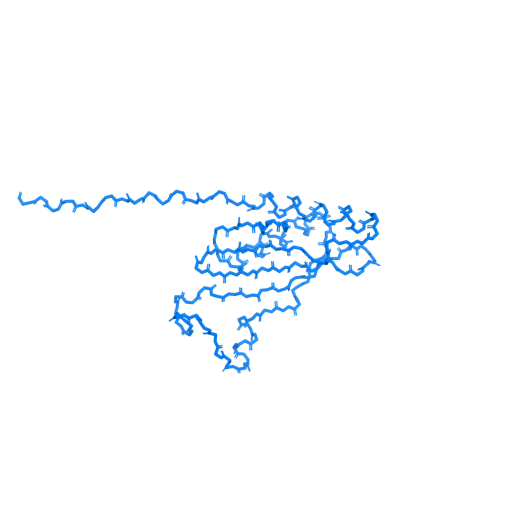N 1
ATOM 639 C CA . HIS A 1 85 ? 4.802 7.812 -3.793 1.00 92.38 85 HIS A CA 1
ATOM 640 C C . HIS A 1 85 ? 3.704 7.021 -3.084 1.00 92.38 85 HIS A C 1
ATOM 642 O O . HIS A 1 85 ? 2.812 6.481 -3.740 1.00 92.38 85 HIS A O 1
ATOM 648 N N . LEU A 1 86 ? 3.751 6.994 -1.752 1.00 93.12 86 LEU A N 1
ATOM 649 C CA . LEU A 1 86 ? 2.746 6.362 -0.901 1.00 93.12 86 LEU A CA 1
ATOM 650 C C . LEU A 1 86 ? 1.774 7.398 -0.325 1.00 93.12 86 LEU A C 1
ATOM 652 O O . LEU A 1 86 ? 2.190 8.468 0.139 1.00 93.12 86 LEU A O 1
ATOM 656 N N . ARG A 1 87 ? 0.470 7.090 -0.338 1.00 92.75 87 ARG A N 1
ATOM 657 C CA . ARG A 1 87 ? -0.594 7.955 0.208 1.00 92.75 87 ARG A CA 1
ATOM 658 C C . ARG A 1 87 ? -1.707 7.146 0.870 1.00 92.75 87 ARG A C 1
ATOM 660 O O . ARG A 1 87 ? -2.090 6.117 0.337 1.00 92.75 87 ARG A O 1
ATOM 667 N N . THR A 1 88 ? -2.279 7.669 1.953 1.00 91.94 88 THR A N 1
ATOM 668 C CA . THR A 1 88 ? -3.468 7.147 2.655 1.00 91.94 88 THR A CA 1
ATOM 669 C C . THR A 1 88 ? -4.741 7.930 2.293 1.00 91.94 88 THR A C 1
ATOM 671 O O . THR A 1 88 ? -4.693 9.154 2.103 1.00 91.94 88 THR A O 1
ATOM 674 N N . LEU A 1 89 ? -5.882 7.234 2.207 1.00 88.19 89 LEU A N 1
ATOM 675 C CA . LEU A 1 89 ? -7.231 7.754 1.927 1.00 88.19 89 LEU A CA 1
ATOM 676 C C . LEU A 1 89 ? -8.317 6.906 2.645 1.00 88.19 89 LEU A C 1
ATOM 678 O O . LEU A 1 89 ? -8.111 5.711 2.823 1.00 88.19 89 LEU A O 1
ATOM 682 N N . PRO A 1 90 ? -9.502 7.454 2.988 1.00 74.31 90 PRO A N 1
ATOM 683 C CA . PRO A 1 90 ? -9.783 8.876 3.155 1.00 74.31 90 PRO A CA 1
ATOM 684 C C . PRO A 1 90 ? -9.077 9.421 4.407 1.00 74.31 90 PRO A C 1
ATOM 686 O O . PRO A 1 90 ? -8.785 8.687 5.341 1.00 74.31 90 PRO A O 1
ATOM 689 N N . ARG A 1 91 ? -8.805 10.729 4.438 1.00 71.44 91 ARG A N 1
ATOM 690 C CA . ARG A 1 91 ? -8.043 11.400 5.517 1.00 71.44 91 ARG A CA 1
ATOM 691 C C . ARG A 1 91 ? -8.918 11.955 6.646 1.00 71.44 91 ARG A C 1
ATOM 693 O O . ARG A 1 91 ? -8.502 12.840 7.386 1.00 71.44 91 ARG A O 1
ATOM 700 N N . ALA A 1 92 ? -10.156 11.491 6.724 1.00 75.38 92 ALA A N 1
ATOM 701 C CA . ALA A 1 92 ? -11.135 11.904 7.714 1.00 75.38 92 ALA A CA 1
ATOM 702 C C . ALA A 1 92 ? -11.979 10.693 8.107 1.00 75.38 92 ALA A C 1
ATOM 704 O O . ALA A 1 92 ? -12.155 9.763 7.318 1.00 75.38 92 ALA A O 1
ATOM 705 N N . GLY A 1 93 ? -12.498 10.711 9.327 1.00 83.00 93 GLY A N 1
ATOM 706 C CA . GLY A 1 93 ? -13.304 9.629 9.862 1.00 83.00 93 GLY A CA 1
ATOM 707 C C . GLY A 1 93 ? -13.572 9.824 11.346 1.00 83.00 93 GLY A C 1
ATOM 708 O O . GLY A 1 93 ? -13.361 10.906 11.896 1.00 83.00 93 GLY A O 1
ATOM 709 N N . THR A 1 94 ? -14.027 8.756 11.992 1.00 88.38 94 THR A N 1
ATOM 710 C CA . THR A 1 94 ? -14.173 8.700 13.448 1.00 88.38 94 THR A CA 1
ATOM 711 C C . THR A 1 94 ? -12.816 8.893 14.144 1.00 88.38 94 THR A C 1
ATOM 713 O O . THR A 1 94 ? -11.771 8.660 13.530 1.00 88.38 94 THR A O 1
ATOM 716 N N . PRO A 1 95 ? -12.784 9.273 15.435 1.00 89.62 95 PRO A N 1
ATOM 717 C CA . PRO A 1 95 ? -11.533 9.367 16.191 1.00 89.62 95 PRO A CA 1
ATOM 718 C C . PRO A 1 95 ? -10.683 8.088 16.143 1.00 89.62 95 PRO A C 1
ATOM 720 O O . PRO A 1 95 ? -9.466 8.174 16.001 1.00 89.62 95 PRO A O 1
ATOM 723 N N . ALA A 1 96 ? -11.317 6.910 16.178 1.00 88.06 96 ALA A N 1
ATOM 724 C CA . ALA A 1 96 ? -10.637 5.624 16.005 1.00 88.06 96 ALA A CA 1
ATOM 725 C C . ALA A 1 96 ? -9.957 5.517 14.629 1.00 88.06 96 ALA A C 1
ATOM 727 O O . ALA A 1 96 ? -8.765 5.229 14.549 1.00 88.06 96 ALA A O 1
ATOM 728 N N . LYS A 1 97 ? -10.670 5.872 13.550 1.00 87.19 97 LYS A N 1
ATOM 729 C CA . LYS A 1 97 ? -10.116 5.868 12.190 1.00 87.19 97 LYS A CA 1
ATOM 730 C C . LYS A 1 97 ? -8.971 6.867 12.021 1.00 87.19 97 LYS A C 1
ATOM 732 O O . LYS A 1 97 ? -8.006 6.577 11.324 1.00 87.19 97 LYS A O 1
ATOM 737 N N . LEU A 1 98 ? -9.034 8.025 12.681 1.00 89.50 98 LEU A N 1
ATOM 738 C CA . LEU A 1 98 ? -7.935 8.996 12.693 1.00 89.50 98 LEU A CA 1
ATOM 739 C C . LEU A 1 98 ? -6.699 8.472 13.438 1.00 89.50 98 LEU A C 1
ATOM 741 O O . LEU A 1 98 ? -5.581 8.685 12.973 1.00 89.50 98 LEU A O 1
ATOM 745 N N . ALA A 1 99 ? -6.883 7.766 14.556 1.00 90.50 99 ALA A N 1
ATOM 746 C CA . ALA A 1 99 ? -5.781 7.122 15.270 1.00 90.50 99 ALA A CA 1
ATOM 747 C C . ALA A 1 99 ? -5.126 6.025 14.416 1.00 90.50 99 ALA A C 1
ATOM 749 O O . ALA A 1 99 ? -3.899 5.961 14.318 1.00 90.50 99 ALA A O 1
ATOM 750 N N . PHE A 1 100 ? -5.939 5.219 13.730 1.00 91.75 100 PHE A N 1
ATOM 751 C CA . PHE A 1 100 ? -5.450 4.210 12.798 1.00 91.75 100 PHE A CA 1
ATOM 752 C C . PHE A 1 100 ? -4.698 4.836 11.613 1.00 91.75 100 PHE A C 1
ATOM 754 O O . PHE A 1 100 ? -3.567 4.448 11.331 1.00 91.75 100 PHE A O 1
ATOM 761 N N . LEU A 1 101 ? -5.249 5.883 10.986 1.00 91.88 101 LEU A N 1
ATOM 762 C CA . LEU A 1 101 ? -4.567 6.661 9.942 1.00 91.88 101 LEU A CA 1
ATOM 763 C C . LEU A 1 101 ? -3.209 7.194 10.411 1.00 91.88 101 LEU A C 1
ATOM 765 O O . LEU A 1 101 ? -2.225 7.077 9.684 1.00 91.88 101 LEU A O 1
ATOM 769 N N . ALA A 1 102 ? -3.136 7.742 11.626 1.00 91.31 102 ALA A N 1
ATOM 770 C CA . ALA A 1 102 ? -1.885 8.240 12.188 1.00 91.31 102 ALA A CA 1
ATOM 771 C C . ALA A 1 102 ? -0.845 7.120 12.371 1.00 91.31 102 ALA A C 1
ATOM 773 O O . ALA A 1 102 ? 0.335 7.336 12.084 1.00 91.31 102 ALA A O 1
ATOM 774 N N . CYS A 1 103 ? -1.278 5.927 12.792 1.00 92.50 103 CYS A N 1
ATOM 775 C CA . CYS A 1 103 ? -0.425 4.743 12.894 1.00 92.50 103 CYS A CA 1
ATOM 776 C C . CYS A 1 103 ? 0.114 4.317 11.519 1.00 92.50 103 CYS A C 1
ATOM 778 O O . CYS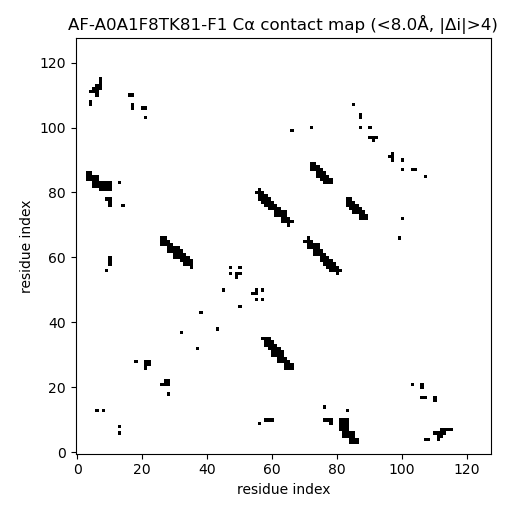 A 1 103 ? 1.327 4.195 11.336 1.00 92.50 103 CYS A O 1
ATOM 780 N N . LEU A 1 104 ? -0.767 4.196 10.519 1.00 93.50 104 LEU A N 1
ATOM 781 C CA . LEU A 1 104 ? -0.375 3.866 9.147 1.00 93.50 104 LEU A CA 1
ATOM 782 C C . LEU A 1 104 ? 0.630 4.882 8.600 1.00 93.50 104 LEU A C 1
ATOM 784 O O . LEU A 1 104 ? 1.670 4.509 8.064 1.00 93.50 104 LEU A O 1
ATOM 788 N N . GLU A 1 105 ? 0.363 6.175 8.768 1.00 92.12 105 GLU A N 1
ATOM 789 C CA . GLU A 1 105 ? 1.261 7.234 8.314 1.00 92.12 105 GLU A CA 1
ATOM 790 C C . GLU A 1 105 ? 2.618 7.214 9.021 1.00 92.12 105 GLU A C 1
ATOM 792 O O . GLU A 1 105 ? 3.635 7.493 8.384 1.00 92.12 105 GLU A O 1
ATOM 797 N N . ALA A 1 106 ? 2.663 6.890 10.315 1.00 92.50 106 ALA A N 1
ATOM 798 C CA . ALA A 1 106 ? 3.920 6.719 11.035 1.00 92.50 106 ALA A CA 1
ATOM 799 C C . ALA A 1 106 ? 4.745 5.568 10.438 1.00 92.50 106 ALA A C 1
ATOM 801 O O . ALA A 1 106 ? 5.942 5.738 10.200 1.00 92.50 106 ALA A O 1
ATOM 802 N N . THR A 1 107 ? 4.098 4.447 10.110 1.00 94.06 107 THR A N 1
ATOM 803 C CA . THR A 1 107 ? 4.738 3.310 9.436 1.00 94.06 107 THR A CA 1
ATOM 804 C C . THR A 1 107 ? 5.186 3.661 8.018 1.00 94.06 107 THR A C 1
ATOM 806 O O . THR A 1 107 ? 6.301 3.332 7.633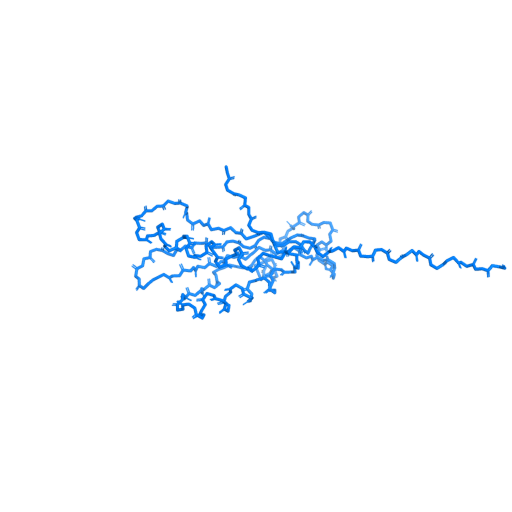 1.00 94.06 107 THR A O 1
ATOM 809 N N . LEU A 1 108 ? 4.388 4.398 7.239 1.00 92.38 108 LEU A N 1
ATOM 810 C CA . LEU A 1 108 ? 4.825 4.884 5.926 1.00 92.38 108 LEU A CA 1
ATOM 811 C C . LEU A 1 108 ? 6.091 5.739 6.075 1.00 92.38 108 LEU A C 1
ATOM 813 O O . LEU A 1 108 ? 7.082 5.497 5.390 1.00 92.38 108 LEU A O 1
ATOM 817 N N . ARG A 1 109 ? 6.085 6.716 6.991 1.00 90.62 109 ARG A N 1
ATOM 818 C CA . ARG A 1 109 ? 7.223 7.624 7.205 1.00 90.62 109 ARG A CA 1
ATOM 819 C C . ARG A 1 109 ? 8.480 6.899 7.681 1.00 90.62 109 ARG A C 1
ATOM 821 O O . ARG A 1 109 ? 9.560 7.298 7.262 1.00 90.62 109 ARG A O 1
ATOM 828 N N . SER A 1 110 ? 8.365 5.850 8.498 1.00 90.62 110 SER A N 1
ATOM 829 C CA . SER A 1 110 ? 9.534 5.072 8.940 1.00 90.62 110 SER A CA 1
ATOM 830 C C . SER A 1 110 ? 10.207 4.311 7.792 1.00 90.62 110 SER A C 1
ATOM 832 O O . SER A 1 110 ? 11.407 4.048 7.847 1.00 90.62 110 SER A O 1
ATOM 834 N N . LEU A 1 111 ? 9.458 4.012 6.726 1.00 87.44 111 LEU A N 1
ATOM 835 C CA . LEU A 1 111 ? 9.975 3.416 5.492 1.00 87.44 111 L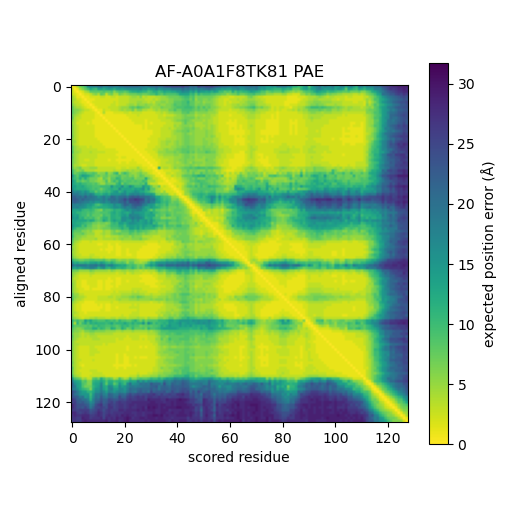EU A CA 1
ATOM 836 C C . LEU A 1 111 ? 10.500 4.452 4.496 1.00 87.44 111 LEU A C 1
ATOM 838 O O . LEU A 1 111 ? 11.197 4.083 3.548 1.00 87.44 111 LEU A O 1
ATOM 842 N N . GLY A 1 112 ? 10.162 5.730 4.687 1.00 80.38 112 GLY A N 1
ATOM 843 C CA . GLY A 1 112 ? 10.658 6.835 3.880 1.00 80.38 112 GLY A CA 1
ATOM 844 C C . GLY A 1 112 ? 12.182 6.863 3.912 1.00 80.38 112 GLY A C 1
ATOM 845 O O . GLY A 1 112 ? 12.790 7.182 4.931 1.00 80.38 112 GLY A O 1
ATOM 846 N N . ARG A 1 113 ? 12.815 6.511 2.791 1.00 71.12 113 ARG A N 1
ATOM 847 C CA . ARG A 1 113 ? 14.274 6.564 2.651 1.00 71.12 113 ARG A CA 1
ATOM 848 C C . ARG A 1 113 ? 14.687 7.951 2.182 1.00 71.12 113 ARG A C 1
ATOM 850 O O . ARG A 1 113 ? 14.047 8.535 1.307 1.00 71.12 113 ARG A O 1
ATOM 857 N N . THR A 1 114 ? 15.790 8.465 2.717 1.00 56.84 114 THR A N 1
ATOM 858 C CA . THR A 1 114 ? 16.468 9.624 2.131 1.00 56.84 114 THR A CA 1
ATOM 859 C C . THR A 1 114 ? 16.917 9.292 0.708 1.00 56.84 114 THR A C 1
ATOM 861 O O . THR A 1 114 ? 17.189 8.133 0.381 1.00 56.84 114 THR A O 1
ATOM 864 N N . ARG A 1 115 ? 16.961 10.309 -0.163 1.00 52.38 115 ARG A N 1
ATOM 865 C CA . ARG A 1 115 ? 17.463 10.155 -1.533 1.00 52.38 115 ARG A CA 1
ATOM 866 C C . ARG A 1 115 ? 18.856 9.534 -1.463 1.00 52.38 115 ARG A C 1
ATOM 868 O O . ARG A 1 115 ? 19.701 10.128 -0.794 1.00 52.38 115 ARG A O 1
ATOM 875 N N . PRO A 1 116 ? 19.124 8.389 -2.115 1.00 52.69 116 PRO A N 1
ATOM 876 C CA . PRO A 1 116 ? 20.496 7.940 -2.239 1.00 52.69 116 PRO A CA 1
ATOM 877 C C . PRO A 1 116 ? 21.260 9.047 -2.964 1.00 52.69 116 PRO A C 1
ATOM 879 O O . PRO A 1 116 ? 20.881 9.460 -4.065 1.00 52.69 116 PRO A O 1
ATOM 882 N N . SER A 1 117 ? 22.289 9.588 -2.313 1.00 44.16 117 SER A N 1
ATOM 883 C CA . SER A 1 117 ? 23.250 10.456 -2.979 1.00 44.16 117 SER A CA 1
ATOM 884 C C . SER A 1 117 ? 23.859 9.629 -4.101 1.00 44.16 117 SER A C 1
ATOM 886 O O . SER A 1 117 ? 24.575 8.665 -3.840 1.00 44.16 117 SER A O 1
ATOM 888 N N . VAL A 1 118 ? 23.522 9.951 -5.347 1.00 47.09 118 VAL A N 1
ATOM 889 C CA . VAL A 1 118 ? 24.237 9.396 -6.492 1.00 47.09 118 VAL A CA 1
ATOM 890 C C . VAL A 1 118 ? 25.646 9.966 -6.406 1.00 47.09 118 VAL A C 1
ATOM 892 O O . VAL A 1 118 ? 25.858 11.141 -6.704 1.00 47.09 118 VAL A O 1
ATOM 895 N N . THR A 1 119 ? 26.602 9.157 -5.955 1.00 39.69 119 THR A N 1
ATOM 896 C CA . THR A 1 119 ? 28.011 9.424 -6.231 1.00 39.69 119 THR A CA 1
ATOM 897 C C . THR A 1 119 ? 28.172 9.224 -7.728 1.00 39.69 119 THR A C 1
ATOM 899 O O . THR A 1 119 ? 28.216 8.097 -8.210 1.00 39.69 119 THR A O 1
ATOM 902 N N . VAL A 1 120 ? 28.165 10.321 -8.480 1.00 44.72 120 VAL A N 1
ATOM 903 C CA . VAL A 1 120 ? 28.637 10.298 -9.861 1.00 44.72 120 VAL A CA 1
ATOM 904 C C . VAL A 1 120 ? 30.139 10.060 -9.755 1.00 44.72 120 VAL A C 1
ATOM 906 O O . VAL A 1 120 ? 30.872 10.968 -9.362 1.00 44.72 120 VAL A O 1
ATOM 909 N N . GLU A 1 121 ? 30.599 8.835 -10.017 1.00 41.88 121 GLU A N 1
ATOM 910 C CA . GLU A 1 121 ? 32.021 8.625 -10.283 1.00 41.88 121 GLU A CA 1
ATOM 911 C C . GLU A 1 121 ? 32.390 9.505 -11.487 1.00 41.88 121 GLU A C 1
ATOM 913 O O . GLU A 1 121 ? 31.702 9.450 -12.514 1.00 41.88 121 GLU A O 1
ATOM 918 N N . PRO A 1 122 ? 33.406 10.379 -11.369 1.00 43.44 122 PRO A N 1
ATOM 919 C CA . PRO A 1 122 ? 33.855 11.162 -12.507 1.00 43.44 122 PRO A CA 1
ATOM 920 C C . PRO A 1 122 ? 34.320 10.200 -13.610 1.00 43.44 122 PRO A C 1
ATOM 922 O O . PRO A 1 122 ? 34.901 9.158 -13.294 1.00 43.44 122 PRO A O 1
ATOM 925 N N . PRO A 1 123 ? 34.073 10.515 -14.896 1.00 43.69 123 PRO A N 1
ATOM 926 C CA . PRO A 1 123 ? 34.577 9.691 -15.983 1.00 43.69 123 PRO A CA 1
ATOM 927 C C . PRO A 1 123 ? 36.093 9.566 -15.831 1.00 43.69 123 PRO A C 1
ATOM 929 O O . PRO A 1 123 ? 36.782 10.570 -15.640 1.00 43.69 123 PRO A O 1
ATOM 932 N N . LEU A 1 124 ? 36.592 8.328 -15.865 1.00 48.00 124 LEU A N 1
ATOM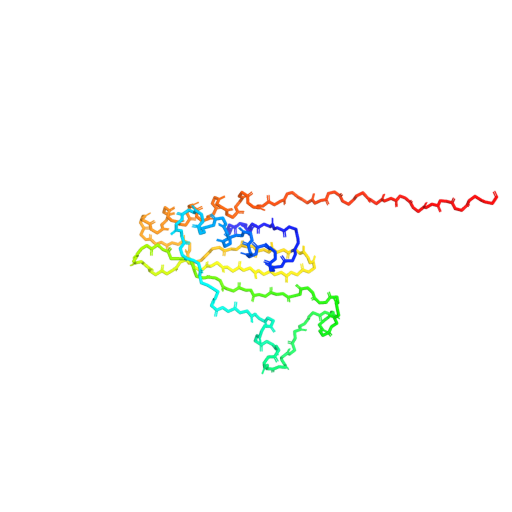 933 C CA . LEU A 1 124 ? 38.020 8.037 -15.883 1.00 48.00 124 LEU A CA 1
ATOM 934 C C . LEU A 1 124 ? 38.634 8.813 -17.048 1.00 48.00 124 LEU A C 1
ATOM 936 O O . LEU A 1 124 ? 38.373 8.505 -18.209 1.00 48.00 124 LEU A O 1
ATOM 940 N N . SER A 1 125 ? 39.402 9.854 -16.728 1.00 56.44 125 SER A N 1
ATOM 941 C CA . SER A 1 125 ? 40.189 10.587 -17.708 1.00 56.44 125 SER A CA 1
ATOM 942 C C . SER A 1 125 ? 41.133 9.603 -18.389 1.00 56.44 125 SER A C 1
ATOM 944 O O . SER A 1 125 ? 42.019 9.046 -17.741 1.00 56.44 125 SER A O 1
ATOM 946 N N . GLU A 1 126 ? 40.937 9.386 -19.687 1.00 49.69 126 GLU A N 1
ATOM 947 C CA . GLU A 1 126 ? 41.893 8.680 -20.530 1.00 49.69 126 GLU A CA 1
ATOM 948 C C . GLU A 1 126 ? 43.202 9.479 -20.530 1.00 49.69 126 GLU A C 1
ATOM 950 O O . GLU A 1 126 ? 43.295 10.567 -21.099 1.00 49.69 126 GLU A O 1
ATOM 955 N N . THR A 1 127 ? 44.213 8.976 -19.825 1.00 57.19 127 THR A N 1
ATOM 956 C CA . THR A 1 127 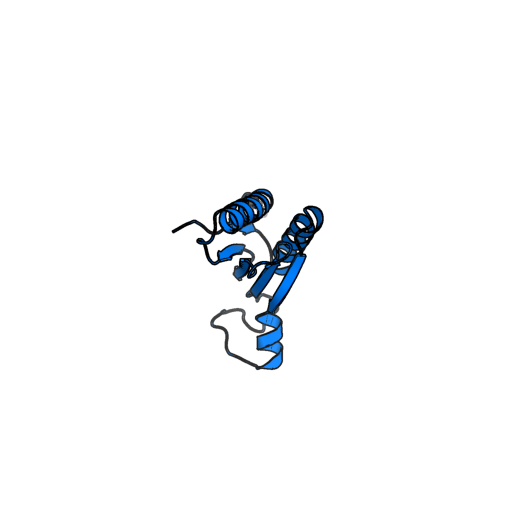? 45.576 9.498 -19.908 1.00 57.19 127 THR A CA 1
ATOM 957 C C . THR A 1 127 ? 46.202 8.993 -21.206 1.00 57.19 127 THR A C 1
ATOM 959 O O . THR A 1 127 ? 46.435 7.790 -21.340 1.00 57.19 127 THR A O 1
ATOM 962 N N . SER A 1 128 ? 46.442 9.909 -22.150 1.00 55.06 128 SER A N 1
ATOM 963 C CA . SER A 1 128 ? 47.452 9.755 -23.210 1.00 55.06 128 SER A CA 1
ATOM 964 C C . SER A 1 128 ? 48.847 10.052 -22.674 1.00 55.06 128 SER A C 1
ATOM 966 O O . SER A 1 128 ? 48.945 10.882 -21.740 1.00 55.06 128 SER A O 1
#

Mean predicted aligned error: 9.02 Å

Sequence (128 aa):
MQEPVVIYGGGEAAVQALTSALNQQGVHVLRSFDLRQAIAAHDEECDCPYHGSIHCTCQYIVLLAYDDDSDPVVITAHTRADVTHLRTLPRAGTPAKLAFLACLEATLRSLGRTRPSVTVEPPLSETS

Secondary structure (DSSP, 8-state):
-PPPEEEES-HHHHHHHHHHHHHTTT-EEEEEEEHHHHHHHH------TTTTSTT---EEEEEEEE-TTSPPEEEEEEEETTEEEEEEE-----HHHHHHHHHHHHHHHHH-PPPP----PPP-----

Foldseek 3Di:
DDFFQKDQFAQVVLVVQLCVLCVVVVKDKDWPDKVVVVCVVPVDDDPDPQPPHPQFRFIWIWMFIDDPDDGTWIWIWTDDPRMTTIDTPDCDDPPVVVVVVVVSVVSSNVNRDDDPPPPPDPPDPPDD